Protein AF-A0A9K3HAX0-F1 (afdb_monomer_lite)

Secondary structure (DSSP, 8-state):
-EEEEETTEEEEE--SSSEEEEEE---TT----TT---EEEEE-

Organism: Helianthus annuus (NCBI:txid4232)

Radius of gyration: 11.22 Å; chains: 1; bounding box: 19×21×31 Å

Sequence (44 aa):
MLVMEAMKMEHVIKAPSSGIVSGLQVTLGQQVSDNSVLFNVKAA

InterPro domains:
  IPR000089 Biotin/lipoyl attachment [PF00364] (2-40)
  IPR011053 Single hybrid motif [SSF51230] (2-41)

Foldseek 3Di:
DDWDDDPNDIDDDDDPDDFDWPDAPDDPPDDDDPPDDGTDGDHD

pLDDT: mean 91.96, std 4.38, range [68.5, 95.5]

Structure (mmCIF, N/CA/C/O backbone):
data_AF-A0A9K3HAX0-F1
#
_entry.id   AF-A0A9K3HAX0-F1
#
loop_
_atom_site.group_PDB
_atom_site.id
_atom_site.type_symbol
_atom_site.label_atom_id
_atom_site.label_al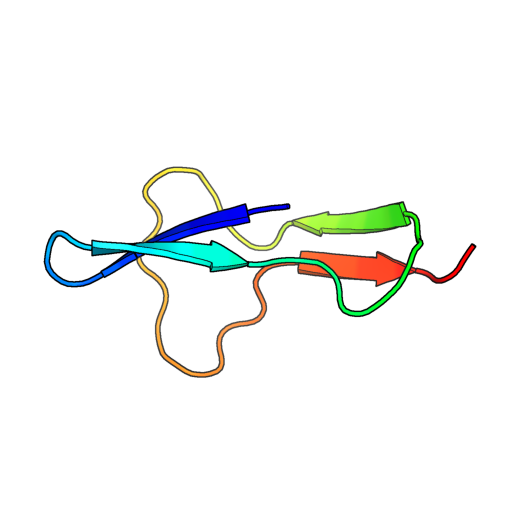t_id
_atom_site.label_comp_id
_atom_site.label_asym_id
_atom_site.label_entity_id
_atom_site.label_seq_id
_atom_site.pdbx_PDB_ins_code
_atom_site.Cartn_x
_atom_site.Cartn_y
_atom_site.Cartn_z
_atom_site.occupancy
_atom_site.B_iso_or_equiv
_atom_site.auth_seq_id
_atom_site.auth_comp_id
_atom_site.auth_asym_id
_atom_site.auth_atom_id
_atom_site.pdbx_PDB_model_num
ATOM 1 N N . MET A 1 1 ? 2.161 3.185 -5.142 1.00 81.25 1 MET A N 1
ATOM 2 C CA . MET A 1 1 ? 2.815 3.907 -4.027 1.00 81.25 1 MET A CA 1
ATOM 3 C C . MET A 1 1 ? 1.842 3.906 -2.863 1.00 81.25 1 MET A C 1
ATOM 5 O O . MET A 1 1 ? 0.647 3.958 -3.129 1.00 81.25 1 MET A O 1
ATOM 9 N N . LEU A 1 2 ? 2.326 3.803 -1.628 1.00 91.81 2 LEU A N 1
ATOM 10 C CA . LEU A 1 2 ? 1.507 3.856 -0.413 1.00 91.81 2 LEU A CA 1
ATOM 11 C C . LEU A 1 2 ? 2.020 4.994 0.479 1.00 91.81 2 LEU A C 1
ATOM 13 O O . LEU A 1 2 ? 3.210 5.313 0.432 1.00 91.81 2 LEU A O 1
ATOM 17 N N . VAL A 1 3 ? 1.142 5.584 1.283 1.00 93.75 3 VAL A N 1
ATOM 18 C CA . VAL A 1 3 ? 1.509 6.538 2.335 1.00 93.75 3 VAL A CA 1
ATOM 19 C C . VAL A 1 3 ? 1.062 5.948 3.663 1.00 93.75 3 VAL A C 1
ATOM 21 O O . VAL A 1 3 ? -0.060 5.456 3.771 1.00 93.75 3 VAL A O 1
ATOM 24 N N . MET A 1 4 ? 1.955 5.962 4.644 1.00 94.31 4 MET A N 1
ATOM 25 C CA . MET A 1 4 ? 1.708 5.472 5.995 1.00 94.31 4 MET A CA 1
ATOM 26 C C . MET A 1 4 ? 2.030 6.580 6.988 1.00 94.31 4 MET A C 1
ATOM 28 O O . MET A 1 4 ? 3.040 7.254 6.833 1.00 94.31 4 MET A O 1
ATOM 32 N N . GLU A 1 5 ? 1.203 6.759 8.008 1.00 93.56 5 GLU A N 1
ATOM 33 C CA . GLU A 1 5 ? 1.494 7.685 9.098 1.00 93.56 5 GLU A CA 1
ATOM 34 C C . GLU A 1 5 ? 2.088 6.918 10.280 1.00 93.56 5 GLU A C 1
ATOM 36 O O . GLU A 1 5 ? 1.573 5.871 10.674 1.00 93.56 5 GLU A O 1
ATOM 41 N N . ALA A 1 6 ? 3.176 7.434 10.842 1.00 91.12 6 ALA A N 1
ATOM 42 C CA . ALA A 1 6 ? 3.753 6.946 12.081 1.00 91.12 6 ALA A CA 1
ATOM 43 C C . ALA A 1 6 ? 4.214 8.135 12.927 1.00 91.12 6 ALA A C 1
ATOM 45 O O . ALA A 1 6 ? 5.042 8.932 12.496 1.00 91.12 6 ALA A O 1
ATOM 46 N N . MET A 1 7 ? 3.697 8.252 14.153 1.00 91.75 7 MET A N 1
ATOM 47 C CA . MET A 1 7 ? 4.118 9.277 15.120 1.00 91.75 7 MET A CA 1
ATOM 48 C C . MET A 1 7 ? 4.055 10.713 14.559 1.00 91.75 7 MET A C 1
ATOM 50 O O . MET A 1 7 ? 4.977 11.502 14.785 1.00 91.75 7 MET A O 1
ATOM 54 N N . LYS A 1 8 ? 2.956 11.069 13.867 1.00 91.69 8 LYS A N 1
ATOM 55 C CA . LYS A 1 8 ? 2.740 12.372 13.197 1.00 91.69 8 LYS A CA 1
ATOM 56 C C . LYS A 1 8 ? 3.614 12.613 11.958 1.00 91.69 8 LYS A C 1
ATOM 58 O O . LYS A 1 8 ? 3.672 13.742 11.473 1.00 91.69 8 LYS A O 1
ATOM 63 N N . MET A 1 9 ? 4.295 11.584 11.457 1.00 93.81 9 MET A N 1
ATOM 64 C CA . MET A 1 9 ? 5.130 11.653 10.258 1.00 93.81 9 MET A CA 1
ATOM 65 C C . MET A 1 9 ? 4.547 10.787 9.149 1.00 93.81 9 MET A C 1
ATOM 67 O O . MET A 1 9 ? 4.172 9.639 9.375 1.00 93.81 9 MET A O 1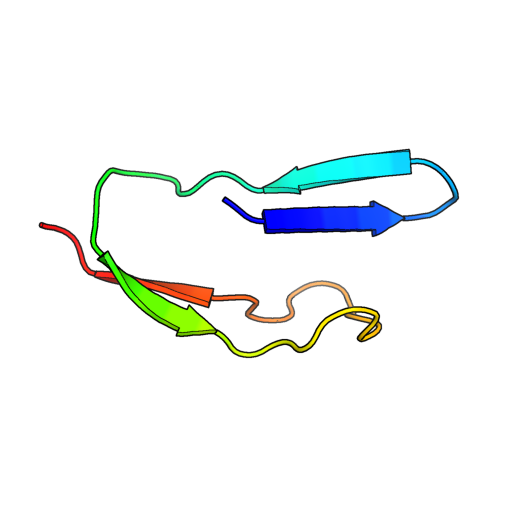
ATOM 71 N N . GLU A 1 10 ? 4.510 11.322 7.933 1.00 94.75 10 GLU A N 1
ATOM 72 C CA . GLU A 1 10 ? 4.125 10.567 6.745 1.00 94.75 10 GLU A CA 1
ATOM 73 C C . GLU A 1 10 ? 5.348 9.882 6.126 1.00 94.75 10 GLU A C 1
ATOM 75 O O . GLU A 1 10 ? 6.376 10.497 5.841 1.00 94.75 10 GLU A O 1
ATOM 80 N N . HIS A 1 11 ? 5.214 8.589 5.868 1.00 92.25 11 HIS A N 1
ATOM 81 C CA . HIS A 1 11 ? 6.204 7.748 5.225 1.00 92.25 11 HIS A CA 1
ATOM 82 C C . HIS A 1 11 ? 5.684 7.312 3.861 1.00 92.25 11 HIS A C 1
ATOM 84 O O . HIS A 1 11 ? 4.673 6.617 3.740 1.00 92.25 11 HIS A O 1
ATOM 90 N N . VAL A 1 12 ? 6.407 7.701 2.813 1.00 94.12 12 VAL A N 1
ATOM 91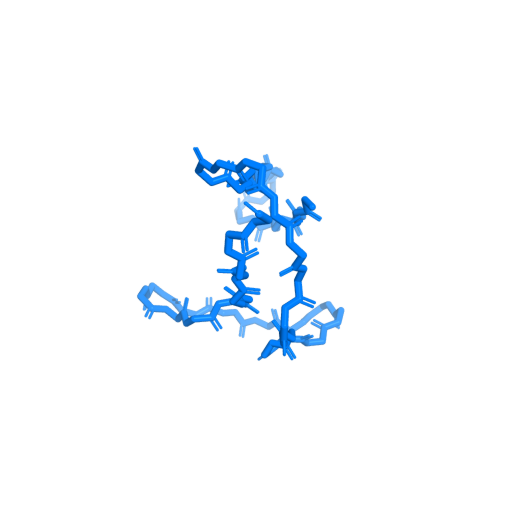 C CA . VAL A 1 12 ? 6.097 7.300 1.441 1.00 94.12 12 VAL A CA 1
ATOM 92 C C . VAL A 1 12 ? 6.788 5.980 1.128 1.00 94.12 12 VAL A C 1
ATOM 94 O O . VAL A 1 12 ? 8.013 5.910 1.035 1.00 94.12 12 VAL A O 1
ATOM 97 N N . ILE A 1 13 ? 5.993 4.939 0.896 1.00 92.62 13 ILE A N 1
ATOM 98 C CA . ILE A 1 13 ? 6.479 3.609 0.536 1.00 92.62 13 ILE A CA 1
ATOM 99 C C . ILE A 1 13 ? 6.370 3.450 -0.981 1.00 92.62 13 ILE A C 1
ATOM 101 O O . ILE A 1 13 ? 5.280 3.431 -1.573 1.00 92.62 13 ILE A O 1
ATOM 105 N N . LYS A 1 14 ? 7.533 3.357 -1.626 1.00 92.38 14 LYS A N 1
ATOM 106 C CA . LYS A 1 14 ? 7.666 3.175 -3.074 1.00 92.38 14 LYS A CA 1
ATOM 107 C C . LYS A 1 14 ? 7.917 1.707 -3.399 1.00 92.38 14 LYS A C 1
ATOM 109 O O . LYS A 1 14 ? 8.507 0.979 -2.608 1.00 92.38 14 LYS A O 1
ATOM 114 N N . ALA A 1 15 ? 7.459 1.281 -4.573 1.00 92.06 15 ALA A N 1
ATOM 115 C CA . ALA A 1 15 ? 7.814 -0.033 -5.085 1.00 92.06 15 ALA A CA 1
ATOM 116 C C . ALA A 1 15 ? 9.326 -0.069 -5.390 1.00 92.06 15 ALA A C 1
ATOM 118 O O . ALA A 1 15 ? 9.858 0.936 -5.870 1.00 92.06 15 ALA A O 1
ATOM 119 N N . PRO A 1 16 ? 10.013 -1.195 -5.135 1.00 89.31 16 PRO A N 1
ATOM 120 C CA . PRO A 1 16 ? 11.445 -1.325 -5.415 1.00 89.31 16 PRO A CA 1
ATOM 121 C C . PRO A 1 16 ? 11.758 -1.330 -6.919 1.00 89.31 16 PRO A C 1
ATOM 123 O O . PRO A 1 16 ? 12.878 -1.029 -7.320 1.00 89.31 16 PRO A O 1
ATOM 126 N N . SER A 1 17 ? 10.777 -1.663 -7.757 1.00 91.06 17 SER A N 1
ATOM 127 C CA . SER A 1 17 ? 10.892 -1.710 -9.213 1.00 91.06 17 SER A CA 1
ATOM 128 C C . SER A 1 17 ? 9.545 -1.414 -9.879 1.00 91.06 17 SER A C 1
ATOM 130 O O . SER A 1 17 ? 8.505 -1.340 -9.217 1.00 91.06 17 SER A O 1
ATOM 132 N N . SER A 1 18 ? 9.568 -1.228 -11.202 1.00 92.62 18 SER A N 1
ATOM 133 C CA . SER A 1 18 ? 8.351 -1.134 -12.012 1.00 92.62 18 SER A CA 1
ATOM 134 C C . SER A 1 18 ? 7.614 -2.475 -12.040 1.00 92.62 18 SER A C 1
ATOM 136 O O . SER A 1 18 ? 8.234 -3.539 -12.091 1.00 92.62 18 SER A O 1
ATOM 138 N N . GLY A 1 19 ? 6.287 -2.424 -12.019 1.00 92.94 19 GLY A N 1
ATOM 139 C CA . GLY A 1 19 ? 5.444 -3.609 -12.030 1.00 92.94 19 GLY A CA 1
ATOM 140 C C . GLY A 1 19 ? 3.980 -3.286 -11.759 1.00 92.94 19 GLY A C 1
ATOM 141 O O . GLY A 1 19 ? 3.588 -2.123 -11.645 1.00 92.94 19 GLY A O 1
ATOM 142 N N . ILE A 1 20 ? 3.173 -4.336 -11.643 1.00 94.38 20 ILE A N 1
ATOM 143 C CA . ILE A 1 20 ? 1.729 -4.257 -11.407 1.00 94.38 20 ILE A CA 1
ATOM 144 C C . ILE A 1 20 ? 1.440 -4.719 -9.979 1.00 94.38 20 ILE A C 1
ATOM 146 O O . ILE A 1 20 ? 1.921 -5.770 -9.553 1.00 94.38 20 ILE A O 1
ATOM 150 N N . VAL A 1 21 ? 0.641 -3.953 -9.234 1.00 93.12 21 VAL A N 1
ATOM 151 C CA . VAL A 1 21 ? 0.190 -4.362 -7.897 1.00 93.12 21 VAL A CA 1
ATOM 152 C C . VAL A 1 21 ? -0.727 -5.575 -8.039 1.00 93.12 21 VAL A C 1
ATOM 154 O O . VAL A 1 21 ? -1.769 -5.491 -8.683 1.00 93.12 21 VAL A O 1
ATOM 157 N N . SER A 1 22 ? -0.338 -6.704 -7.449 1.00 92.62 22 SER A N 1
ATOM 158 C CA . SER A 1 22 ? -1.084 -7.968 -7.519 1.00 92.62 22 SER A CA 1
ATOM 159 C C . SER A 1 22 ? -1.917 -8.256 -6.267 1.00 92.62 22 SER A C 1
ATOM 161 O O . SER A 1 22 ? -2.675 -9.221 -6.247 1.00 92.62 22 SER A O 1
ATOM 163 N N . GLY A 1 23 ? -1.811 -7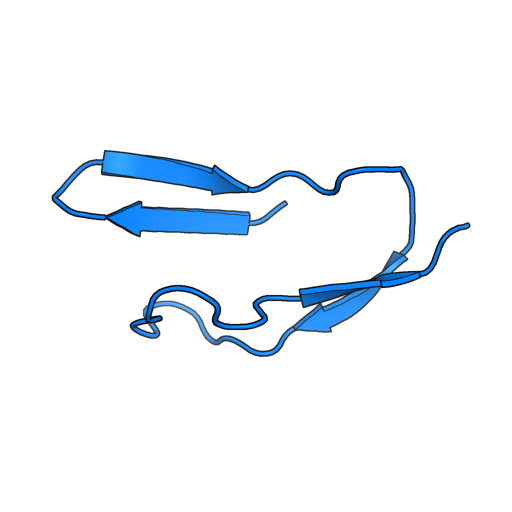.419 -5.232 1.00 90.25 23 GLY A N 1
ATOM 164 C CA . GLY A 1 23 ? -2.655 -7.488 -4.040 1.00 90.25 23 GLY A CA 1
ATOM 165 C C . GLY A 1 23 ? -2.339 -6.376 -3.045 1.00 90.25 23 GLY A C 1
ATOM 166 O O . GLY A 1 23 ? -1.176 -6.001 -2.895 1.00 90.25 23 GLY A O 1
ATOM 167 N N . LEU A 1 24 ? -3.374 -5.872 -2.370 1.00 93.56 24 LEU A N 1
ATOM 168 C CA . LEU A 1 24 ? -3.292 -4.911 -1.268 1.00 93.56 24 LEU A CA 1
ATOM 169 C C . LEU A 1 24 ? -3.818 -5.601 -0.003 1.00 93.56 24 LEU A C 1
ATOM 171 O O . LEU A 1 24 ? -4.972 -6.018 0.026 1.00 93.56 24 LEU A O 1
ATOM 175 N N . GLN A 1 25 ? -2.971 -5.748 1.015 1.00 93.38 25 GLN A N 1
ATOM 176 C CA . GLN A 1 25 ? -3.290 -6.467 2.259 1.00 93.38 25 GLN A CA 1
ATOM 177 C C . GLN A 1 25 ? -3.667 -5.530 3.412 1.00 93.38 25 GLN A C 1
ATOM 179 O O . GLN A 1 25 ? -3.655 -5.923 4.576 1.00 93.38 25 GLN A O 1
ATOM 184 N N . VAL A 1 26 ? -3.984 -4.278 3.088 1.00 94.44 26 VAL A N 1
ATOM 185 C CA . VAL A 1 26 ? -4.329 -3.247 4.062 1.00 94.44 26 VAL A CA 1
ATOM 186 C C . VAL A 1 26 ? -5.522 -2.429 3.594 1.00 94.44 26 VAL A C 1
ATOM 188 O O . VAL A 1 26 ? -5.717 -2.218 2.395 1.00 94.44 26 VAL A O 1
ATOM 191 N N . THR A 1 27 ? -6.301 -1.928 4.545 1.00 94.38 27 THR A N 1
ATOM 192 C CA . THR A 1 27 ? -7.342 -0.925 4.302 1.00 94.38 27 THR A CA 1
ATOM 193 C C . THR A 1 27 ? -6.891 0.456 4.773 1.00 94.38 27 THR A C 1
ATOM 195 O O . THR A 1 27 ? -5.958 0.594 5.564 1.00 94.38 27 THR A O 1
ATOM 198 N N . LEU A 1 28 ? -7.563 1.508 4.304 1.00 94.12 28 LEU A N 1
ATOM 199 C CA . LEU A 1 28 ? -7.297 2.869 4.774 1.00 94.12 28 LEU A CA 1
ATOM 200 C C . LEU A 1 28 ? -7.491 2.974 6.293 1.00 94.12 28 LEU A C 1
ATOM 202 O O . LEU A 1 28 ? -8.450 2.430 6.836 1.00 94.12 28 LEU A O 1
ATOM 206 N N . GLY A 1 29 ? -6.566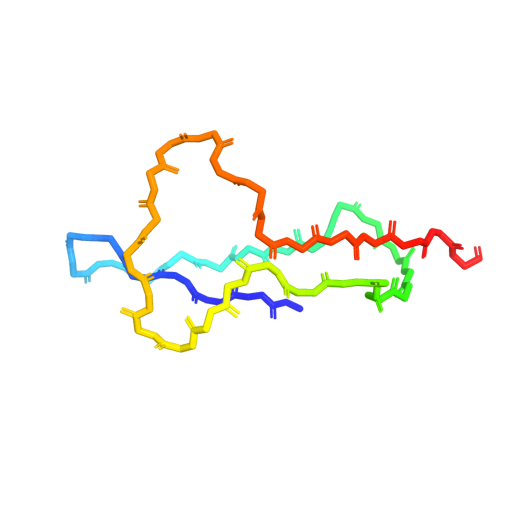 3.663 6.964 1.00 93.62 29 GLY A N 1
ATOM 207 C CA . GLY A 1 29 ? -6.572 3.839 8.420 1.00 93.62 29 GLY A CA 1
ATOM 208 C C . GLY A 1 29 ? -6.233 2.582 9.228 1.00 93.62 29 GLY A C 1
ATOM 209 O O . GLY A 1 29 ? -6.220 2.648 10.454 1.00 93.62 29 GLY A O 1
ATOM 210 N N . GLN A 1 30 ? -5.952 1.444 8.582 1.00 95.50 30 GLN A N 1
ATOM 211 C CA . GLN A 1 30 ? -5.549 0.231 9.285 1.00 95.50 30 GLN A CA 1
ATOM 212 C C . GLN A 1 30 ? -4.188 0.433 9.956 1.00 95.50 30 GLN A C 1
ATOM 214 O O . GLN A 1 30 ? -3.209 0.802 9.308 1.00 95.50 30 GLN A O 1
ATOM 219 N N . GLN A 1 31 ? -4.120 0.124 11.249 1.00 94.25 31 GLN A N 1
ATOM 220 C CA . GLN A 1 31 ? -2.858 0.074 11.969 1.00 94.25 31 GLN A CA 1
ATOM 221 C C . GLN A 1 31 ? -2.057 -1.159 11.534 1.00 94.25 31 GLN A C 1
ATOM 223 O O . GLN A 1 31 ? -2.584 -2.271 11.469 1.00 94.25 31 GLN A O 1
ATOM 228 N N . VAL A 1 32 ? -0.775 -0.957 11.245 1.00 93.19 32 VAL A N 1
ATOM 229 C CA . VAL A 1 32 ? 0.152 -2.006 10.810 1.00 93.19 32 VAL A CA 1
ATOM 230 C C . VAL A 1 32 ? 1.331 -2.088 11.773 1.00 93.19 32 VAL A C 1
ATOM 232 O O . VAL A 1 32 ? 1.762 -1.076 12.322 1.00 93.19 32 VAL A O 1
ATOM 235 N N . SER A 1 33 ? 1.832 -3.299 12.001 1.00 94.06 33 SER A N 1
ATOM 236 C CA . SER A 1 33 ? 3.025 -3.548 12.818 1.00 94.06 33 SER A CA 1
ATOM 237 C C . SER A 1 33 ? 4.256 -3.721 11.936 1.00 94.06 33 SER A C 1
ATOM 239 O O . SER A 1 33 ? 4.138 -3.991 10.734 1.00 94.06 33 SER A O 1
ATOM 241 N N . ASP A 1 34 ? 5.439 -3.630 12.539 1.00 90.25 34 ASP A N 1
ATOM 242 C CA . ASP A 1 34 ? 6.692 -3.960 11.869 1.00 90.25 34 ASP A CA 1
ATOM 243 C C . ASP A 1 34 ? 6.611 -5.327 11.175 1.00 90.25 34 ASP A C 1
ATOM 245 O O . ASP A 1 34 ? 5.993 -6.270 11.674 1.00 90.25 34 ASP A O 1
ATOM 249 N N . ASN A 1 35 ? 7.235 -5.424 10.000 1.00 91.19 35 ASN A N 1
ATOM 250 C CA . ASN A 1 35 ? 7.280 -6.640 9.183 1.00 91.19 35 ASN A CA 1
ATOM 251 C C . ASN A 1 35 ? 5.925 -7.098 8.588 1.00 91.19 35 ASN A C 1
ATOM 253 O O . ASN A 1 35 ? 5.837 -8.195 8.032 1.00 91.19 35 ASN A O 1
ATOM 257 N N . SER A 1 36 ? 4.875 -6.268 8.650 1.00 93.12 36 SER A N 1
ATOM 258 C CA . SER A 1 36 ? 3.602 -6.537 7.962 1.00 93.12 36 SER A CA 1
ATOM 259 C C . SER A 1 36 ? 3.744 -6.406 6.444 1.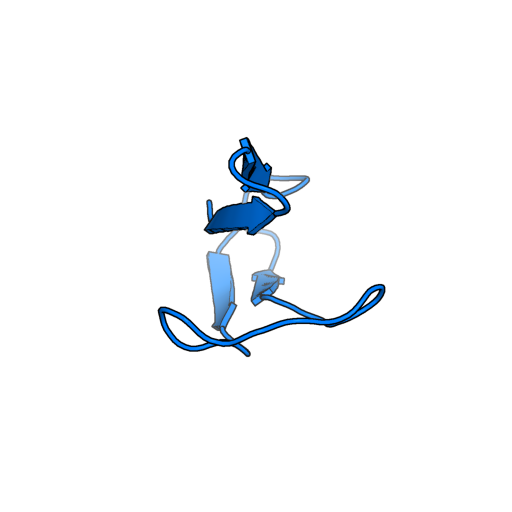00 93.12 36 SER A C 1
ATOM 261 O O . SER A 1 36 ? 4.333 -5.449 5.937 1.00 93.12 36 SER A O 1
ATOM 263 N N . VAL A 1 37 ? 3.144 -7.332 5.695 1.00 93.19 37 VAL A N 1
ATOM 264 C CA . VAL A 1 37 ? 3.071 -7.220 4.233 1.00 93.19 37 VAL A CA 1
ATOM 265 C C . VAL A 1 37 ? 1.969 -6.233 3.859 1.00 93.19 37 VAL A C 1
ATOM 267 O O . VAL A 1 37 ? 0.813 -6.434 4.215 1.00 93.19 37 VAL A O 1
ATOM 270 N N . LEU A 1 38 ? 2.315 -5.188 3.105 1.00 94.31 38 LEU A N 1
ATOM 271 C CA . LEU A 1 38 ? 1.365 -4.141 2.708 1.00 94.31 38 LEU A CA 1
ATOM 272 C C . LEU A 1 38 ? 0.749 -4.413 1.332 1.00 94.31 38 LEU A C 1
ATOM 274 O O . LEU A 1 38 ? -0.467 -4.362 1.159 1.00 94.31 38 LEU A O 1
ATOM 278 N N . PHE A 1 39 ? 1.586 -4.709 0.339 1.00 93.88 39 PHE A N 1
ATOM 279 C CA . PHE A 1 39 ? 1.160 -5.019 -1.023 1.00 93.88 39 PHE A CA 1
ATOM 280 C C . PHE A 1 39 ? 2.211 -5.858 -1.752 1.00 93.88 39 PHE A C 1
ATOM 282 O O . PHE A 1 39 ? 3.395 -5.803 -1.423 1.00 93.88 39 PHE A O 1
ATOM 289 N N . ASN A 1 40 ? 1.773 -6.604 -2.765 1.00 93.69 40 ASN A N 1
ATOM 290 C CA . ASN A 1 40 ? 2.651 -7.354 -3.662 1.00 93.69 40 ASN A CA 1
ATOM 291 C C . ASN A 1 40 ? 2.746 -6.658 -5.020 1.00 93.69 40 ASN A C 1
ATOM 293 O O . ASN A 1 40 ? 1.751 -6.140 -5.530 1.00 93.69 40 ASN A O 1
ATOM 297 N N . VAL A 1 41 ? 3.937 -6.679 -5.618 1.00 93.75 41 VAL A N 1
ATOM 298 C CA . VAL A 1 41 ? 4.183 -6.175 -6.974 1.00 93.75 41 VAL A CA 1
ATOM 299 C C . VAL A 1 41 ? 4.692 -7.321 -7.836 1.00 93.75 41 VAL A C 1
ATOM 301 O O . VAL A 1 41 ? 5.665 -7.984 -7.482 1.00 93.75 41 VAL A O 1
ATOM 304 N N . LYS A 1 42 ? 4.040 -7.549 -8.975 1.00 92.12 42 LYS A N 1
ATOM 305 C CA . LYS A 1 42 ? 4.518 -8.456 -10.017 1.00 92.12 42 LYS A CA 1
ATOM 306 C C . LYS A 1 42 ? 5.337 -7.652 -11.022 1.00 92.12 42 LYS A C 1
ATOM 308 O O . LYS A 1 42 ? 4.849 -6.640 -11.521 1.00 92.12 42 LYS A O 1
ATOM 313 N N . ALA A 1 43 ? 6.559 -8.098 -11.304 1.00 84.25 43 ALA A N 1
ATOM 314 C CA . ALA A 1 43 ? 7.388 -7.495 -12.344 1.00 84.25 43 ALA A CA 1
ATOM 315 C C . ALA A 1 43 ? 6.653 -7.531 -13.695 1.00 84.25 43 ALA A C 1
ATOM 317 O O . ALA A 1 43 ? 5.978 -8.522 -14.001 1.00 84.25 43 ALA A O 1
ATOM 318 N N . ALA A 1 44 ? 6.746 -6.424 -14.431 1.00 68.50 44 ALA A N 1
ATOM 319 C CA . ALA A 1 44 ? 6.240 -6.309 -15.795 1.00 68.50 44 ALA A CA 1
ATOM 320 C C . ALA A 1 44 ? 7.191 -6.990 -16.785 1.00 68.50 44 ALA A C 1
ATOM 322 O O . ALA A 1 44 ? 8.420 -6.904 -16.557 1.00 68.50 44 ALA A O 1
#